Protein AF-A0A969N9H6-F1 (afdb_monomer)

pLDDT: mean 88.23, std 10.95, range [55.16, 97.31]

Solvent-accessible surface area (backbone atoms only — not comparable to full-atom values): 4768 Å² total; per-residue (Å²): 117,69,67,62,52,55,53,51,52,53,52,54,52,55,59,65,64,63,73,68,65,76,70,65,57,60,59,52,55,52,46,52,59,45,54,72,75,27,44,70,94,36,75,39,52,61,52,75,41,71,56,96,89,38,78,79,44,74,42,44,34,13,19,69,35,75,93,78,69,36,67,34,46,54,80,72,61,81,129

Radius of gyration: 20.85 Å; Cα contacts (8 Å, |Δi|>4): 90; chains: 1; bounding box: 42×40×51 Å

Foldseek 3Di:
DVVVVVVVVVVVVVVVVVVPPPLPPPAVVVCVVQCVPAPALDDKDWDWDADPNDTSDTAMGHAPDNVVSHGDGSVPDDD

Nearest PDB structures (foldseek):
  4gdn-assembly4_D  TM=6.802E-01  e=1.304E-01  Staphylococcus aureus subsp. aureus N315

Mean predicted aligned error: 8.38 Å

Sequence (79 aa):
TKQNLLTTILICFFLLVGSSLSAQNLEAQIDDILKEKFKPNLPGCAAIVVKDGKTIYKKAFGMANMELNVAMKPENISG

Secondary structure (DSSP, 8-state):
-HHHHHHHHHHHHHHHHHTTGGGHHHHHHHHHHHHHH--TTSB-EEEEEEETTEEEEEEEESEEETTTTEEP-GGG---

Structure (mmCIF, N/CA/C/O backbone):
data_AF-A0A969N9H6-F1
#
_entry.id   AF-A0A969N9H6-F1
#
loop_
_atom_site.group_PDB
_atom_site.id
_atom_site.type_symbol
_atom_site.label_atom_id
_atom_site.label_alt_id
_atom_site.label_comp_id
_atom_site.label_asym_id
_atom_site.label_entity_id
_atom_site.label_seq_id
_atom_site.pdbx_PDB_ins_code
_atom_site.Cartn_x
_atom_site.Cartn_y
_atom_site.Cartn_z
_atom_site.occupancy
_atom_site.B_iso_or_equiv
_atom_site.auth_seq_id
_atom_site.auth_comp_id
_atom_site.auth_asym_id
_atom_site.auth_atom_id
_atom_site.pdbx_PDB_model_num
ATOM 1 N N . THR A 1 1 ? -26.700 29.482 33.212 1.00 70.12 1 THR A N 1
ATOM 2 C CA . THR A 1 1 ? -27.300 28.690 32.111 1.00 70.12 1 THR A CA 1
ATOM 3 C C . THR A 1 1 ? -26.508 28.772 30.808 1.00 70.12 1 THR A C 1
ATOM 5 O O . THR A 1 1 ? -26.246 27.719 30.249 1.00 70.12 1 THR A O 1
ATOM 8 N N . LYS A 1 2 ? -26.036 29.945 30.344 1.00 74.81 2 LYS A N 1
ATOM 9 C CA . LYS A 1 2 ? -25.211 30.056 29.112 1.00 74.81 2 LYS A CA 1
ATOM 10 C C . LYS A 1 2 ? -23.766 29.526 29.226 1.00 74.81 2 LYS A C 1
ATOM 12 O O . LYS A 1 2 ? -23.291 28.892 28.296 1.00 74.81 2 LYS A O 1
ATOM 17 N N . GLN A 1 3 ? -23.098 29.732 30.367 1.00 84.56 3 GLN A N 1
ATOM 18 C CA . GLN A 1 3 ? -21.725 29.249 30.605 1.00 84.56 3 GLN A CA 1
ATOM 19 C C . GLN A 1 3 ? -21.631 27.719 30.499 1.00 84.56 3 GLN A C 1
ATOM 21 O O . GLN A 1 3 ? -20.794 27.199 29.776 1.00 84.56 3 GLN A O 1
ATOM 26 N N . ASN A 1 4 ? -22.546 27.005 31.161 1.00 83.25 4 ASN A N 1
ATOM 27 C CA . ASN A 1 4 ? -22.574 25.541 31.165 1.00 83.25 4 ASN A CA 1
ATOM 28 C C . ASN A 1 4 ? -22.807 24.979 29.756 1.00 83.25 4 ASN A C 1
ATOM 30 O O . ASN A 1 4 ? -22.184 23.991 29.396 1.00 83.25 4 ASN A O 1
ATOM 34 N N . LEU A 1 5 ? -23.638 25.646 28.943 1.00 88.62 5 LEU A N 1
ATOM 35 C CA . LEU A 1 5 ? -23.873 25.273 27.547 1.00 88.62 5 LEU A CA 1
ATOM 36 C C . LEU A 1 5 ? -22.596 25.397 26.702 1.00 88.62 5 LEU A C 1
ATOM 38 O O . LEU A 1 5 ? -22.279 24.493 25.933 1.00 88.62 5 LEU A O 1
ATOM 42 N N . LEU A 1 6 ? -21.843 26.488 26.873 1.00 88.94 6 LEU A N 1
ATOM 43 C CA . LEU A 1 6 ? -20.586 26.710 26.158 1.00 88.94 6 LEU A CA 1
ATOM 44 C C . LEU A 1 6 ? -19.522 25.674 26.556 1.00 88.94 6 LEU A C 1
ATOM 46 O O . LEU A 1 6 ? -18.842 25.121 25.693 1.00 88.94 6 LEU A O 1
ATOM 50 N N . THR A 1 7 ? -19.438 25.349 27.849 1.00 89.06 7 THR A N 1
ATOM 51 C CA . THR A 1 7 ? -18.548 24.298 28.359 1.00 89.06 7 THR A CA 1
ATOM 52 C C . THR A 1 7 ? -18.915 22.924 27.794 1.00 89.06 7 THR A C 1
ATOM 54 O O . THR A 1 7 ? -18.029 22.188 27.365 1.00 89.06 7 THR A O 1
ATOM 57 N N . THR A 1 8 ? -20.206 22.580 27.728 1.00 90.25 8 THR A N 1
ATOM 58 C CA . THR A 1 8 ? -20.659 21.312 27.134 1.00 90.25 8 THR A CA 1
ATOM 59 C C . THR A 1 8 ? -20.292 21.218 25.652 1.00 90.25 8 THR A C 1
ATOM 61 O O . THR A 1 8 ? -19.783 20.186 25.222 1.00 90.25 8 THR A O 1
ATOM 64 N N . ILE A 1 9 ? -20.473 22.296 24.881 1.00 92.56 9 ILE A N 1
ATOM 65 C CA . ILE A 1 9 ? -20.115 22.330 23.452 1.00 92.56 9 ILE A CA 1
ATOM 66 C C . ILE A 1 9 ? -18.609 22.113 23.251 1.00 92.56 9 ILE A C 1
ATOM 68 O O . ILE A 1 9 ? -18.216 21.329 22.388 1.00 92.56 9 ILE A O 1
ATOM 72 N N . LEU A 1 10 ? -17.766 22.755 24.066 1.00 91.50 10 LEU A N 1
ATOM 73 C CA . LEU A 1 10 ? -16.309 22.596 23.995 1.00 91.50 10 LEU A CA 1
ATOM 74 C C . LEU A 1 10 ? -15.863 21.162 24.310 1.00 91.50 10 LEU A C 1
ATOM 76 O O . LEU A 1 10 ? -15.002 20.625 23.615 1.00 91.50 10 LEU A O 1
ATOM 80 N N . ILE A 1 11 ? -16.477 20.520 25.307 1.00 90.81 11 ILE A N 1
ATOM 81 C CA . ILE A 1 11 ? -16.195 19.118 25.652 1.00 90.81 11 ILE A CA 1
ATOM 82 C C . ILE A 1 11 ? -16.614 18.185 24.510 1.00 90.81 11 ILE A C 1
ATOM 84 O O . ILE A 1 11 ? -15.838 17.317 24.115 1.00 90.81 11 ILE A O 1
ATOM 88 N N . CYS A 1 12 ? -17.806 18.376 23.936 1.00 86.81 12 CYS A N 1
ATOM 89 C CA . CYS A 1 12 ? -18.270 17.574 22.803 1.00 86.81 12 CYS A CA 1
ATOM 90 C C . CYS A 1 12 ? -17.363 17.729 21.577 1.00 86.81 12 CYS A C 1
ATOM 92 O O . CYS A 1 12 ? -17.046 16.734 20.928 1.00 86.81 12 CYS A O 1
ATOM 94 N N . PHE A 1 13 ? -16.913 18.953 21.284 1.00 85.94 13 PHE A N 1
ATOM 95 C CA . PHE A 1 13 ? -15.972 19.205 20.196 1.00 85.94 13 PHE A CA 1
ATOM 96 C C . PHE A 1 13 ? -14.637 18.493 20.441 1.00 85.94 13 PHE A C 1
ATOM 98 O O . PHE A 1 13 ? -14.148 17.798 19.558 1.00 85.94 13 PHE A O 1
ATOM 105 N N . PHE A 1 14 ? -14.086 18.579 21.655 1.00 83.50 14 PHE A N 1
ATOM 106 C CA . PHE A 1 14 ? -12.832 17.910 22.010 1.00 83.50 14 PHE A CA 1
ATOM 107 C C . PHE A 1 14 ? -12.917 16.378 21.890 1.00 83.50 14 PHE A C 1
ATOM 109 O O . PHE A 1 14 ? -12.002 15.745 21.360 1.00 83.50 14 PHE A O 1
ATOM 116 N N . LEU A 1 15 ? -14.036 15.778 22.309 1.00 82.62 15 LEU A N 1
ATOM 117 C CA . LEU A 1 15 ? -14.266 14.333 22.191 1.00 82.62 15 LEU A CA 1
ATOM 118 C C . LEU A 1 15 ? -14.374 13.865 20.730 1.00 82.62 15 LEU A C 1
ATOM 120 O O . LEU A 1 15 ? -13.913 12.770 20.410 1.00 82.62 15 LEU A O 1
ATOM 124 N N . LEU A 1 16 ? -14.932 14.690 19.839 1.00 76.69 16 LEU A N 1
ATOM 125 C CA . LEU A 1 16 ? -15.101 14.347 18.423 1.00 76.69 16 LEU A CA 1
ATOM 126 C C . LEU A 1 16 ? -13.770 14.296 17.654 1.00 76.69 16 LEU A C 1
ATOM 128 O O . LEU A 1 16 ? -13.626 13.530 16.704 1.00 76.69 16 LEU A O 1
ATOM 132 N N . VAL A 1 17 ? -12.788 15.108 18.053 1.00 74.50 17 VAL A N 1
ATOM 133 C CA . VAL A 1 17 ? -11.478 15.174 17.382 1.00 74.50 17 VAL A CA 1
ATOM 134 C C . VAL A 1 17 ? -10.578 13.997 17.795 1.00 74.50 17 VAL A C 1
ATOM 136 O O . VAL A 1 17 ? -9.775 13.518 16.993 1.00 74.50 17 VAL A O 1
ATOM 139 N N . GLY A 1 18 ? -10.735 13.475 19.018 1.00 66.19 18 GLY A N 1
ATOM 140 C CA . GLY A 1 18 ? -9.897 12.395 19.559 1.00 66.19 18 GLY A CA 1
ATOM 141 C C . GLY A 1 18 ? -10.118 11.009 18.935 1.00 66.19 18 GLY A C 1
ATOM 142 O O . GLY A 1 18 ? -9.215 10.174 18.963 1.00 66.19 18 GLY A O 1
ATOM 143 N N . SER A 1 19 ? -11.281 10.746 18.331 1.00 63.31 19 SER A N 1
ATOM 144 C CA . SER A 1 19 ? -11.627 9.420 17.787 1.00 63.31 19 SER A CA 1
ATOM 145 C C . SER A 1 19 ? -10.924 9.052 16.473 1.00 63.31 19 SER A C 1
ATOM 147 O O . SER A 1 19 ? -10.986 7.899 16.050 1.00 63.31 19 SER A O 1
ATOM 149 N N . SER A 1 20 ? -10.230 9.990 15.823 1.00 60.44 20 SER A N 1
ATOM 150 C CA . SER A 1 20 ? -9.634 9.776 14.492 1.00 60.44 20 SER A CA 1
ATOM 151 C C . SER A 1 20 ? -8.195 9.235 14.511 1.00 60.44 20 SER A C 1
ATOM 153 O O . SER A 1 20 ? -7.623 8.984 13.45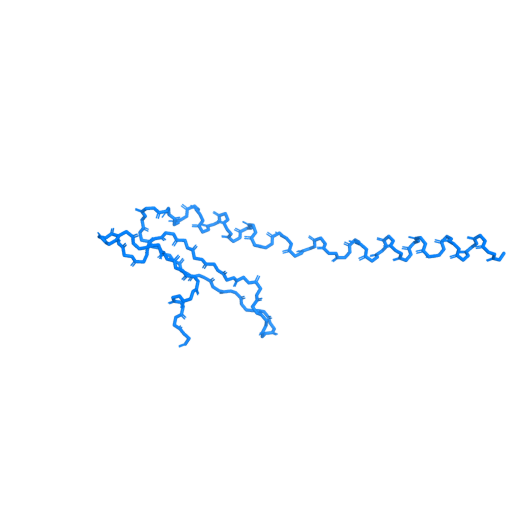2 1.00 60.44 20 SER A O 1
ATOM 155 N N . LEU A 1 21 ? -7.592 9.029 15.687 1.00 60.62 21 LEU A N 1
ATOM 156 C CA . LEU A 1 21 ? -6.162 8.705 15.804 1.00 60.62 21 LEU A CA 1
ATOM 157 C C . LEU A 1 21 ? -5.810 7.235 15.491 1.00 60.62 21 LEU A C 1
ATOM 159 O O . LEU A 1 21 ? -4.680 6.933 15.120 1.00 60.62 21 LEU A O 1
ATOM 163 N N . SER A 1 22 ? -6.764 6.305 15.606 1.00 60.47 22 SER A N 1
ATOM 164 C CA . SER A 1 22 ? -6.463 4.862 15.586 1.00 60.47 22 SER A CA 1
ATOM 165 C C . SER A 1 22 ? -6.200 4.268 14.192 1.00 60.47 22 SER A C 1
ATOM 167 O O . SER A 1 22 ? -5.652 3.170 14.106 1.00 60.47 22 SER A O 1
ATOM 169 N N . ALA A 1 23 ? -6.579 4.944 13.103 1.00 60.06 23 ALA A N 1
ATOM 170 C CA . ALA A 1 23 ? -6.458 4.393 11.747 1.00 60.06 23 ALA A CA 1
ATOM 171 C C . ALA A 1 23 ? -5.055 4.546 11.126 1.00 60.06 23 ALA A C 1
ATOM 173 O O . ALA A 1 23 ? -4.702 3.793 10.225 1.00 60.06 23 ALA A O 1
ATOM 174 N N . GLN A 1 24 ? -4.239 5.48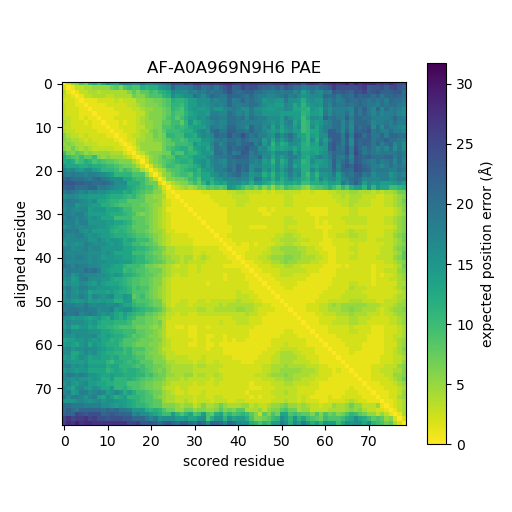5 11.612 1.00 65.25 24 GLN A N 1
ATOM 175 C CA . GLN A 1 24 ? -2.946 5.825 10.996 1.00 65.25 24 GLN A CA 1
ATOM 176 C C . GLN A 1 24 ? -1.855 4.773 11.249 1.00 65.25 24 GLN A C 1
ATOM 178 O O . GLN A 1 24 ? -0.864 4.714 10.528 1.00 65.25 24 GLN A O 1
ATOM 183 N N . ASN A 1 25 ? -2.025 3.925 12.264 1.00 81.38 25 ASN A N 1
ATOM 184 C CA . ASN A 1 25 ? -0.957 3.041 12.719 1.00 81.38 25 ASN A CA 1
ATOM 185 C C . ASN A 1 25 ? -0.817 1.759 11.872 1.00 81.38 25 ASN A C 1
ATOM 187 O O . ASN A 1 25 ? 0.296 1.294 11.647 1.00 81.38 25 ASN A O 1
ATOM 191 N N . LEU A 1 26 ? -1.921 1.202 11.362 1.00 87.38 26 LEU A N 1
ATOM 192 C CA . LEU A 1 26 ? -1.890 -0.055 10.602 1.00 87.38 26 LEU A CA 1
ATOM 193 C C . LEU A 1 26 ? -1.162 0.095 9.260 1.00 87.38 26 LEU A C 1
ATOM 195 O O . LEU A 1 26 ? -0.355 -0.753 8.896 1.00 87.38 26 LEU A O 1
ATOM 199 N N . GLU A 1 27 ? -1.442 1.174 8.528 1.00 91.25 27 GLU A N 1
ATOM 200 C CA . GLU A 1 27 ? -0.832 1.422 7.220 1.00 91.25 27 GLU A CA 1
ATOM 201 C C . GLU A 1 27 ? 0.691 1.553 7.325 1.00 91.25 27 GLU A C 1
ATOM 203 O O . GLU A 1 27 ? 1.408 0.937 6.542 1.00 91.25 27 GLU A O 1
ATOM 208 N N . ALA A 1 28 ? 1.177 2.294 8.326 1.00 92.38 28 ALA A N 1
ATOM 209 C CA . ALA A 1 28 ? 2.605 2.460 8.585 1.00 92.38 28 ALA A CA 1
ATOM 210 C C . ALA A 1 28 ? 3.293 1.125 8.910 1.00 92.38 28 ALA A C 1
ATOM 212 O O . ALA A 1 28 ? 4.326 0.816 8.327 1.00 92.38 28 ALA A O 1
ATOM 213 N N . GLN A 1 29 ? 2.685 0.296 9.765 1.00 92.88 29 GLN A N 1
ATOM 214 C CA . GLN A 1 29 ? 3.236 -1.022 10.095 1.00 92.88 29 GLN A CA 1
ATOM 215 C C . GLN A 1 29 ? 3.348 -1.934 8.866 1.00 92.88 29 GLN A C 1
ATOM 217 O O . GLN A 1 29 ? 4.360 -2.609 8.680 1.00 92.88 29 GLN A O 1
ATOM 222 N N . ILE A 1 30 ? 2.314 -1.963 8.016 1.00 94.44 30 ILE A N 1
ATOM 223 C CA . ILE A 1 30 ? 2.339 -2.770 6.787 1.00 94.44 30 ILE A CA 1
ATOM 224 C C . ILE A 1 30 ? 3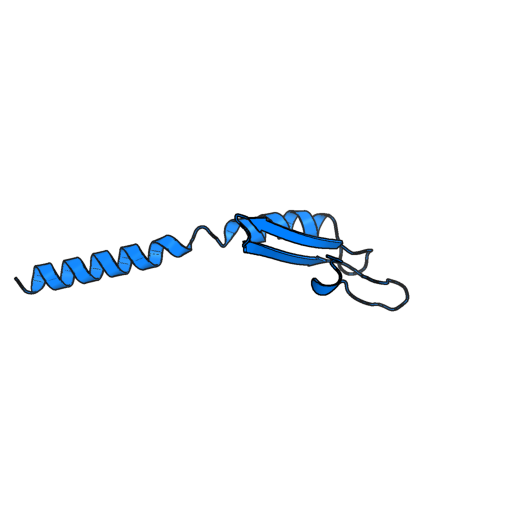.399 -2.223 5.823 1.00 94.44 30 ILE A C 1
ATOM 226 O O . ILE A 1 30 ? 4.164 -2.997 5.245 1.00 94.44 30 ILE A O 1
ATOM 230 N N . ASP A 1 31 ? 3.477 -0.900 5.673 1.00 95.25 31 ASP A N 1
ATOM 231 C CA . ASP A 1 31 ? 4.488 -0.241 4.850 1.00 95.25 31 ASP A CA 1
ATOM 232 C C . ASP A 1 31 ? 5.911 -0.586 5.297 1.00 95.25 31 ASP A C 1
ATOM 234 O O . ASP A 1 31 ? 6.749 -0.854 4.439 1.00 95.25 31 ASP A O 1
ATOM 238 N N . ASP A 1 32 ? 6.196 -0.592 6.599 1.00 95.06 32 ASP A N 1
ATOM 239 C CA . ASP A 1 32 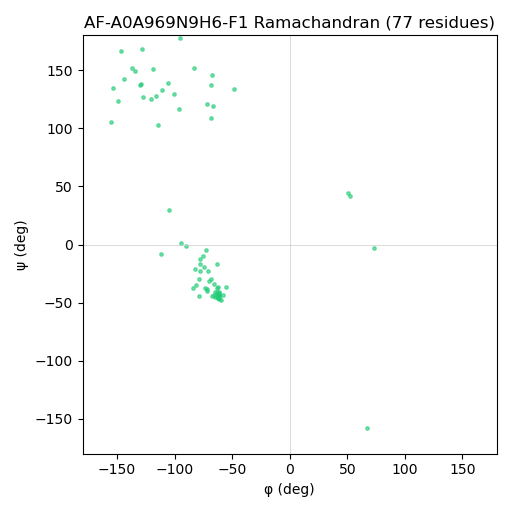? 7.534 -0.887 7.120 1.00 95.06 32 ASP A CA 1
ATOM 240 C C . ASP A 1 32 ? 7.964 -2.315 6.758 1.00 95.06 32 ASP A C 1
ATOM 242 O O . ASP A 1 32 ? 9.045 -2.517 6.197 1.00 95.06 32 ASP A O 1
ATOM 246 N N . ILE A 1 33 ? 7.072 -3.291 6.952 1.00 94.94 33 ILE A N 1
ATOM 247 C CA . ILE A 1 33 ? 7.314 -4.696 6.590 1.00 94.94 33 ILE A CA 1
ATOM 248 C C . ILE A 1 33 ? 7.531 -4.845 5.077 1.00 94.94 33 ILE A C 1
ATOM 250 O O . ILE A 1 33 ? 8.443 -5.551 4.628 1.00 94.94 33 ILE A O 1
ATOM 254 N N . LEU A 1 34 ? 6.688 -4.204 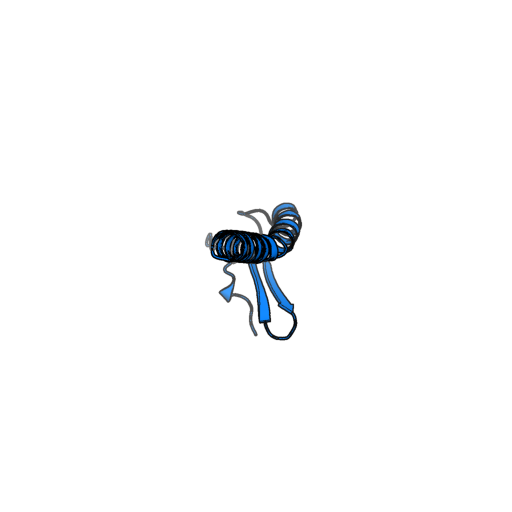4.263 1.00 96.31 34 LEU A N 1
ATOM 255 C CA . LEU A 1 34 ? 6.756 -4.344 2.809 1.00 96.31 34 LEU A CA 1
ATOM 256 C C . LEU A 1 34 ? 7.954 -3.596 2.214 1.00 96.31 34 LEU A C 1
ATOM 258 O O . LEU A 1 34 ? 8.603 -4.139 1.324 1.00 96.31 34 LEU A O 1
ATOM 262 N N . LYS A 1 35 ? 8.322 -2.416 2.721 1.00 95.12 35 LYS A N 1
ATOM 263 C CA . LYS A 1 35 ? 9.530 -1.680 2.290 1.00 95.12 35 LYS A CA 1
ATOM 264 C C . LYS A 1 35 ? 10.821 -2.386 2.699 1.00 95.12 35 LYS A C 1
ATOM 266 O O . LYS A 1 35 ? 11.847 -2.263 2.015 1.00 95.12 35 LYS A O 1
ATOM 271 N N . GLU A 1 36 ? 10.805 -3.125 3.807 1.00 95.50 36 GLU A N 1
ATOM 272 C CA . GLU A 1 36 ? 11.933 -3.972 4.182 1.00 95.50 36 GLU A CA 1
ATOM 273 C C . GLU A 1 36 ? 12.176 -5.043 3.108 1.00 95.50 36 GLU A C 1
ATOM 275 O O . GLU A 1 36 ? 13.307 -5.183 2.635 1.00 95.50 36 GLU A O 1
ATOM 280 N N . LYS A 1 37 ? 11.106 -5.715 2.663 1.00 94.94 37 LYS A N 1
ATOM 281 C CA . LYS A 1 37 ? 11.160 -6.860 1.739 1.00 94.94 37 LYS A CA 1
ATOM 282 C C . LYS A 1 37 ? 11.241 -6.490 0.254 1.00 94.94 37 LYS A C 1
ATOM 284 O O . LYS A 1 37 ? 11.943 -7.163 -0.494 1.00 94.94 37 LYS A O 1
ATOM 289 N N . PHE A 1 38 ? 10.549 -5.440 -0.181 1.00 96.25 38 PHE A N 1
ATOM 290 C CA . PHE A 1 38 ? 10.402 -5.064 -1.590 1.00 96.25 38 PHE A CA 1
ATOM 291 C C . PHE A 1 38 ? 11.083 -3.722 -1.856 1.00 96.25 38 PHE A C 1
ATOM 293 O O . PHE A 1 38 ? 10.573 -2.656 -1.506 1.00 96.25 38 PHE A O 1
ATOM 300 N N . LYS A 1 39 ? 12.267 -3.769 -2.475 1.00 95.00 39 LYS A N 1
ATOM 301 C CA . LYS A 1 39 ? 13.025 -2.561 -2.834 1.00 95.00 39 LYS A CA 1
ATOM 302 C C . LYS A 1 39 ? 12.526 -1.969 -4.159 1.00 95.00 39 LYS A C 1
ATOM 304 O O . LYS A 1 39 ? 12.077 -2.727 -5.014 1.00 95.00 39 LYS A O 1
ATOM 309 N N . PRO A 1 40 ? 12.646 -0.642 -4.370 1.00 93.75 40 PRO A N 1
ATOM 310 C CA . PRO A 1 40 ? 12.098 0.027 -5.554 1.00 93.75 40 PRO A CA 1
ATOM 311 C C . PRO A 1 40 ? 12.569 -0.541 -6.897 1.00 93.75 40 PRO A C 1
ATOM 313 O O . PRO A 1 40 ? 11.767 -0.627 -7.810 1.00 93.75 40 PRO A O 1
ATOM 316 N N . ASN A 1 41 ? 13.831 -0.970 -6.997 1.00 94.00 41 ASN A N 1
ATOM 317 C CA . ASN A 1 41 ? 14.444 -1.467 -8.236 1.00 94.00 41 ASN A CA 1
ATOM 318 C C . ASN A 1 41 ? 14.592 -2.998 -8.241 1.00 94.00 41 ASN A C 1
ATOM 320 O O . ASN A 1 41 ? 15.560 -3.521 -8.781 1.00 94.00 41 ASN A O 1
ATOM 324 N N . LEU A 1 42 ? 13.712 -3.715 -7.550 1.00 95.38 42 LEU A N 1
ATOM 325 C CA . LEU A 1 42 ? 13.669 -5.178 -7.521 1.00 95.38 42 LEU A CA 1
ATOM 326 C C . LEU A 1 42 ? 12.240 -5.639 -7.844 1.00 95.38 42 LEU A C 1
ATOM 328 O O . LEU A 1 42 ? 11.330 -4.804 -7.839 1.00 95.38 42 LEU A O 1
ATOM 332 N N . PRO A 1 43 ? 12.012 -6.941 -8.111 1.00 95.88 43 PRO A N 1
ATOM 333 C CA . PRO A 1 43 ? 10.666 -7.468 -8.298 1.00 95.88 43 PRO A CA 1
ATOM 334 C C . PRO A 1 43 ? 9.705 -7.015 -7.198 1.00 95.88 43 PRO A C 1
ATOM 336 O O . PRO A 1 43 ? 10.035 -7.019 -6.009 1.00 95.88 43 PRO A O 1
ATOM 339 N N . GLY A 1 44 ? 8.531 -6.573 -7.632 1.00 95.62 44 GLY A N 1
ATOM 340 C CA . GLY A 1 44 ? 7.548 -5.922 -6.788 1.00 95.62 44 GLY A CA 1
ATOM 341 C C . GLY A 1 44 ? 6.461 -6.830 -6.230 1.00 95.62 44 GLY A C 1
ATOM 342 O O . GLY A 1 44 ? 6.374 -8.017 -6.532 1.00 95.62 44 GLY A O 1
ATOM 343 N N . CYS A 1 45 ? 5.604 -6.225 -5.414 1.00 95.06 45 CYS A N 1
ATOM 344 C CA . CYS A 1 45 ? 4.404 -6.828 -4.850 1.00 95.06 45 CYS A CA 1
ATOM 345 C C . CYS A 1 45 ? 3.291 -5.779 -4.764 1.00 95.06 45 CY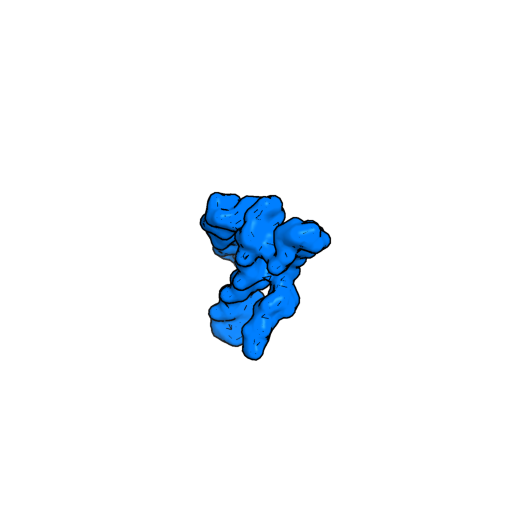S A C 1
ATOM 347 O O . CYS A 1 45 ? 3.553 -4.620 -4.440 1.00 95.06 45 CYS A O 1
ATOM 349 N N . ALA A 1 46 ? 2.051 -6.189 -5.024 1.00 95.19 46 ALA A N 1
ATOM 350 C CA . ALA A 1 46 ? 0.855 -5.415 -4.719 1.00 95.19 46 ALA A CA 1
ATOM 351 C C . ALA A 1 46 ? 0.081 -6.115 -3.593 1.00 95.19 46 ALA A C 1
ATOM 353 O O . ALA A 1 46 ? -0.116 -7.327 -3.634 1.00 95.19 46 ALA A O 1
ATOM 354 N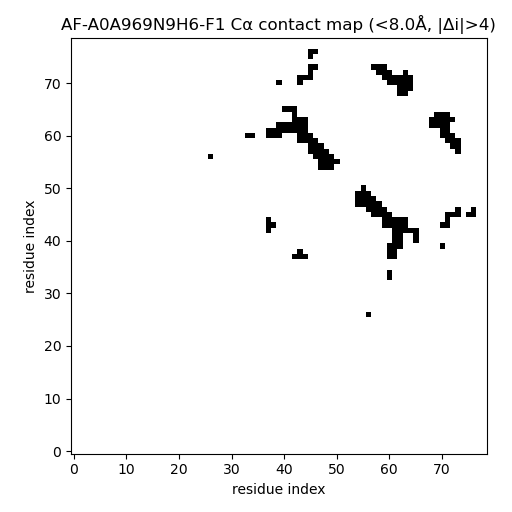 N . ALA A 1 47 ? -0.350 -5.357 -2.586 1.00 94.62 47 ALA A N 1
ATOM 355 C CA . ALA A 1 47 ? -1.012 -5.875 -1.395 1.00 94.62 47 ALA A CA 1
ATOM 356 C C . ALA A 1 47 ? -2.317 -5.121 -1.122 1.00 94.62 47 ALA A C 1
ATOM 358 O O . ALA A 1 47 ? -2.377 -3.892 -1.218 1.00 94.62 47 ALA A O 1
ATOM 359 N N . ILE A 1 48 ? -3.355 -5.871 -0.744 1.00 94.25 48 ILE A N 1
ATOM 360 C CA . ILE A 1 48 ? -4.668 -5.357 -0.352 1.00 94.25 48 ILE A CA 1
ATOM 361 C C . ILE A 1 48 ? -5.098 -5.981 0.978 1.00 94.25 48 ILE A C 1
ATOM 363 O O . ILE A 1 48 ? -4.938 -7.182 1.183 1.00 94.25 48 ILE A O 1
ATOM 367 N N . VAL A 1 49 ? -5.661 -5.171 1.875 1.00 93.12 49 VAL A N 1
ATOM 368 C CA . VAL A 1 49 ? -6.303 -5.639 3.110 1.00 93.12 49 VAL A CA 1
ATOM 369 C C . VAL A 1 49 ? -7.753 -5.186 3.101 1.00 93.12 49 VAL A C 1
ATOM 371 O O . VAL A 1 49 ? -8.048 -3.995 2.960 1.00 93.12 49 VAL A O 1
ATOM 374 N N . VAL A 1 50 ? -8.658 -6.147 3.264 1.00 92.94 50 VAL A N 1
ATOM 375 C CA . VAL A 1 50 ? -10.102 -5.923 3.339 1.00 92.94 50 VAL A CA 1
ATOM 376 C C . VAL A 1 50 ? -10.582 -6.346 4.719 1.00 92.94 50 VAL A C 1
ATOM 378 O O . VAL A 1 50 ? -10.310 -7.461 5.159 1.00 92.94 50 VAL A O 1
ATOM 381 N N . LYS A 1 51 ? -11.298 -5.453 5.399 1.00 91.12 51 LYS A N 1
ATOM 382 C CA . LYS A 1 51 ? -11.933 -5.708 6.691 1.00 91.12 51 LYS A CA 1
ATOM 383 C C . LYS A 1 51 ? -13.398 -5.314 6.592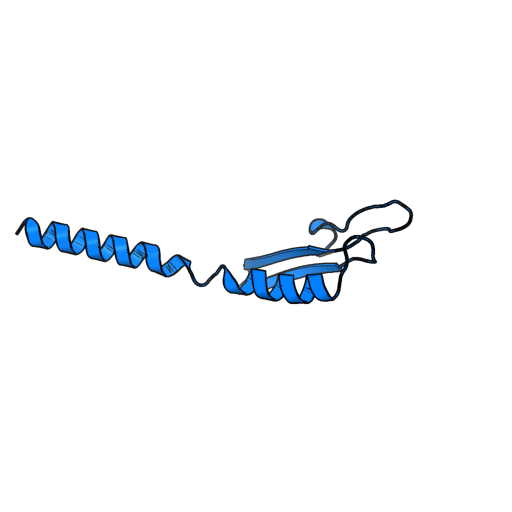 1.00 91.12 51 LYS A C 1
ATOM 385 O O . LYS A 1 51 ? -13.698 -4.203 6.165 1.00 91.12 51 LYS A O 1
ATOM 390 N N . ASP A 1 52 ? -14.293 -6.231 6.947 1.00 95.00 52 ASP A N 1
ATOM 391 C CA . ASP A 1 52 ? -15.746 -6.016 6.913 1.00 95.00 52 ASP A CA 1
ATOM 392 C C . ASP A 1 52 ? -16.241 -5.508 5.540 1.00 95.00 52 ASP A C 1
ATOM 394 O O . ASP A 1 52 ? -17.031 -4.574 5.437 1.00 95.00 52 ASP A O 1
ATOM 398 N N . GLY A 1 53 ? -15.698 -6.078 4.456 1.00 94.56 53 GLY A N 1
ATOM 399 C CA . GLY A 1 53 ? -16.013 -5.684 3.075 1.00 94.56 53 GLY A CA 1
ATOM 400 C C . GLY A 1 53 ? -15.417 -4.343 2.625 1.00 94.56 53 GLY A C 1
ATOM 401 O O . GLY A 1 53 ? -15.548 -3.982 1.457 1.00 94.56 53 GLY A O 1
ATOM 402 N N . LYS A 1 54 ? -14.725 -3.610 3.505 1.00 91.62 54 LYS A N 1
ATOM 403 C CA . LYS A 1 54 ? -14.065 -2.339 3.191 1.00 91.62 54 LYS A CA 1
ATOM 404 C C . LYS A 1 54 ? -12.566 -2.537 2.984 1.00 91.62 54 LYS A C 1
ATOM 406 O O . LYS A 1 54 ? -11.876 -3.090 3.840 1.00 91.62 54 LYS A O 1
ATOM 411 N N . THR A 1 55 ? -12.035 -2.030 1.875 1.00 91.81 55 THR A N 1
ATOM 412 C CA . THR A 1 55 ? -10.584 -1.930 1.679 1.00 91.81 55 THR A CA 1
ATOM 413 C C . THR A 1 55 ? -10.002 -0.919 2.664 1.00 91.81 55 THR A C 1
ATOM 415 O O . THR A 1 55 ? -10.377 0.254 2.650 1.00 91.81 55 THR A O 1
ATOM 418 N N . ILE A 1 56 ? -9.091 -1.381 3.520 1.00 91.44 56 ILE A N 1
ATOM 419 C CA . ILE A 1 56 ? -8.403 -0.562 4.531 1.00 91.44 56 ILE A CA 1
ATOM 420 C C . ILE A 1 56 ? -6.909 -0.380 4.234 1.00 91.44 56 ILE A C 1
ATOM 422 O O . ILE A 1 56 ? -6.250 0.412 4.895 1.00 91.44 56 ILE A O 1
ATOM 426 N N . TYR A 1 57 ? -6.379 -1.095 3.240 1.00 93.38 57 TYR A N 1
ATOM 427 C CA . TYR A 1 57 ? -5.018 -0.946 2.730 1.00 93.38 57 TYR A CA 1
ATOM 428 C C . TYR A 1 57 ? -4.984 -1.406 1.272 1.00 93.38 57 TYR A C 1
ATOM 430 O O . TYR A 1 57 ? -5.541 -2.460 0.962 1.00 93.38 57 TYR A O 1
ATOM 438 N N . LYS A 1 58 ? -4.348 -0.645 0.378 1.00 94.44 58 LYS A N 1
ATOM 439 C CA . LYS A 1 58 ? -4.116 -1.040 -1.019 1.00 94.44 58 LYS A CA 1
ATOM 440 C C . LYS A 1 58 ? -2.897 -0.297 -1.561 1.00 94.44 58 LYS A C 1
ATOM 442 O O . LYS A 1 58 ? -2.988 0.897 -1.833 1.00 94.44 58 LYS A O 1
ATOM 447 N N . LYS A 1 59 ? -1.765 -0.985 -1.705 1.00 95.94 59 LYS A N 1
ATOM 448 C CA . LYS A 1 59 ? -0.505 -0.393 -2.187 1.00 95.94 59 LYS A CA 1
ATOM 449 C C . LYS A 1 59 ? 0.311 -1.381 -3.008 1.00 95.94 59 LYS A C 1
ATOM 451 O O . LYS A 1 59 ? 0.043 -2.579 -3.003 1.00 95.94 59 LYS A O 1
ATOM 456 N N . ALA A 1 60 ? 1.312 -0.854 -3.700 1.00 96.50 60 ALA A N 1
ATOM 457 C CA . ALA A 1 60 ? 2.286 -1.620 -4.453 1.00 96.50 60 ALA A CA 1
ATOM 458 C C . ALA A 1 60 ? 3.708 -1.111 -4.190 1.00 96.50 60 ALA A C 1
ATOM 460 O O . ALA A 1 60 ? 3.909 0.075 -3.926 1.00 96.50 60 ALA A O 1
ATOM 461 N N . PHE A 1 61 ? 4.674 -2.021 -4.267 1.00 96.88 61 PHE A N 1
ATOM 462 C CA . PHE A 1 61 ? 6.096 -1.793 -4.018 1.00 96.88 61 PHE A CA 1
ATOM 463 C C . PHE A 1 61 ? 6.922 -2.505 -5.092 1.00 96.88 61 PHE A C 1
ATOM 465 O O . PHE A 1 61 ? 6.484 -3.530 -5.603 1.00 96.88 61 PHE A O 1
ATOM 472 N N . GLY A 1 62 ? 8.115 -1.995 -5.408 1.00 96.50 62 GLY A N 1
ATOM 473 C CA . GLY A 1 62 ? 9.023 -2.581 -6.404 1.00 96.50 62 GLY A CA 1
ATOM 474 C C . GLY A 1 62 ? 8.513 -2.511 -7.850 1.00 96.50 62 GLY A C 1
ATOM 475 O O . GLY A 1 62 ? 7.673 -1.675 -8.194 1.00 96.50 62 GLY A O 1
ATOM 476 N N . MET A 1 63 ? 9.032 -3.391 -8.707 1.00 97.31 63 MET A N 1
ATOM 477 C CA . MET A 1 63 ? 8.830 -3.359 -10.159 1.00 97.31 63 MET A CA 1
ATOM 478 C C . MET A 1 63 ? 7.872 -4.446 -10.654 1.00 97.31 63 MET A C 1
ATOM 480 O O . MET A 1 63 ? 7.953 -5.602 -10.246 1.00 97.31 63 MET A O 1
ATOM 484 N N . ALA A 1 64 ? 6.999 -4.074 -11.591 1.00 96.00 64 ALA A N 1
ATOM 485 C CA . ALA A 1 64 ? 6.195 -4.990 -12.400 1.00 96.00 64 ALA A CA 1
ATOM 486 C C . ALA A 1 64 ? 7.045 -5.736 -13.426 1.00 96.00 64 ALA A C 1
ATOM 488 O O . ALA A 1 64 ? 6.821 -6.909 -13.707 1.00 96.00 64 ALA A O 1
ATOM 489 N N . ASN A 1 65 ? 7.984 -5.008 -14.024 1.00 96.06 65 ASN A N 1
ATOM 490 C CA . ASN A 1 65 ? 8.879 -5.497 -15.053 1.00 96.06 65 ASN A CA 1
ATOM 491 C C . ASN A 1 65 ? 10.199 -4.728 -14.938 1.00 96.06 65 ASN A C 1
ATOM 493 O O . ASN A 1 65 ? 10.206 -3.494 -14.963 1.00 96.06 65 ASN A O 1
ATOM 497 N N . MET A 1 66 ? 11.292 -5.466 -14.773 1.00 95.25 66 MET A N 1
ATOM 498 C CA . MET A 1 66 ? 12.622 -4.913 -14.525 1.00 95.25 66 MET A CA 1
ATOM 499 C C . MET A 1 66 ? 13.255 -4.396 -15.815 1.00 95.25 66 MET A C 1
ATOM 501 O O . MET A 1 66 ? 13.785 -3.289 -15.851 1.00 95.25 66 MET A O 1
ATOM 505 N N . GLU A 1 67 ? 13.148 -5.177 -16.884 1.00 95.75 67 GLU A N 1
ATOM 506 C CA . GLU A 1 67 ? 13.747 -4.905 -18.188 1.00 95.75 67 GLU A CA 1
ATOM 507 C C . GLU A 1 67 ? 13.174 -3.629 -18.812 1.00 95.75 67 GLU A C 1
ATOM 509 O O . GLU A 1 67 ? 13.891 -2.840 -19.426 1.00 95.75 67 GLU A O 1
ATOM 514 N N . LEU A 1 68 ? 11.875 -3.409 -18.617 1.00 96.75 68 LEU A N 1
ATOM 515 C CA . LEU A 1 68 ? 11.134 -2.262 -19.135 1.00 96.75 68 LEU A CA 1
ATOM 516 C C . LEU A 1 68 ? 11.042 -1.104 -18.134 1.00 96.75 68 LEU A C 1
ATOM 518 O O . LEU A 1 68 ? 10.409 -0.095 -18.439 1.00 96.75 68 LEU A O 1
ATOM 522 N N . ASN A 1 69 ? 11.647 -1.234 -16.948 1.00 94.88 69 ASN A N 1
ATOM 523 C CA . ASN A 1 69 ? 11.563 -0.254 -15.864 1.00 94.88 69 ASN A CA 1
ATOM 524 C C . ASN A 1 69 ? 10.117 0.170 -15.531 1.00 94.88 69 ASN A C 1
ATOM 526 O O . ASN A 1 69 ? 9.818 1.347 -15.320 1.00 94.88 69 ASN A O 1
ATOM 530 N N . VAL A 1 70 ? 9.203 -0.799 -15.456 1.00 96.75 70 VAL A N 1
ATOM 531 C CA . VAL A 1 70 ? 7.798 -0.550 -15.115 1.00 96.75 70 VAL A CA 1
ATOM 532 C C . VAL A 1 70 ? 7.584 -0.801 -13.627 1.00 96.75 70 VAL A C 1
ATOM 534 O O . VAL A 1 70 ? 7.708 -1.933 -13.164 1.00 96.75 70 VAL A O 1
ATOM 537 N N . ALA A 1 71 ? 7.223 0.243 -12.880 1.00 96.56 71 ALA A N 1
ATOM 538 C CA . ALA A 1 71 ? 6.887 0.143 -11.460 1.00 96.56 71 ALA A CA 1
ATOM 539 C C . ALA A 1 71 ? 5.590 -0.648 -11.229 1.00 96.56 71 ALA A C 1
ATOM 541 O O . ALA A 1 71 ? 4.646 -0.572 -12.024 1.00 96.56 71 ALA A O 1
ATOM 542 N N . MET A 1 72 ? 5.529 -1.385 -10.118 1.00 96.56 72 MET A N 1
ATOM 543 C CA . MET A 1 72 ? 4.305 -2.060 -9.700 1.00 96.56 72 MET A CA 1
ATOM 544 C C . MET A 1 72 ? 3.250 -1.035 -9.285 1.00 96.56 72 MET A C 1
ATOM 546 O O . MET A 1 72 ? 3.556 -0.068 -8.590 1.00 96.56 72 MET A O 1
ATOM 550 N N . LYS A 1 73 ? 1.996 -1.253 -9.698 1.00 95.88 73 LYS A N 1
ATOM 551 C CA . LYS A 1 73 ? 0.868 -0.394 -9.331 1.00 95.88 73 LYS A CA 1
ATOM 552 C C . LYS A 1 73 ? -0.191 -1.173 -8.551 1.00 95.88 73 LYS A C 1
ATOM 554 O O . LYS A 1 73 ? -0.330 -2.379 -8.765 1.00 95.88 73 LYS A O 1
ATOM 559 N N . PRO A 1 74 ? -0.958 -0.524 -7.659 1.00 92.62 74 PRO A N 1
ATOM 560 C CA . PRO A 1 74 ? -1.991 -1.210 -6.884 1.00 92.62 74 PRO A CA 1
ATOM 561 C C . PRO A 1 74 ? -3.127 -1.802 -7.738 1.00 92.62 74 PRO A C 1
ATOM 563 O O . PRO A 1 74 ? -3.880 -2.648 -7.259 1.00 92.62 74 PRO A O 1
ATOM 566 N N . GLU A 1 75 ? -3.275 -1.370 -8.991 1.00 91.75 75 GLU A N 1
ATOM 567 C CA . GLU A 1 75 ? -4.255 -1.884 -9.958 1.00 91.75 75 GLU A CA 1
ATOM 568 C C . GLU A 1 75 ? -3.840 -3.223 -10.580 1.00 91.75 75 GLU A C 1
ATOM 570 O O . GLU A 1 75 ? -4.673 -3.890 -11.182 1.00 91.75 75 GLU A O 1
ATOM 575 N N . ASN A 1 76 ? -2.585 -3.651 -10.409 1.00 86.06 76 ASN A N 1
ATOM 576 C CA . ASN A 1 76 ? -2.099 -4.933 -10.925 1.00 86.06 76 ASN A CA 1
ATOM 577 C C . ASN A 1 76 ? -2.644 -6.149 -10.149 1.00 86.06 76 ASN A C 1
ATOM 579 O O . ASN A 1 76 ? -2.375 -7.287 -10.531 1.00 86.06 76 ASN A O 1
ATOM 583 N N . ILE A 1 77 ? -3.401 -5.932 -9.069 1.00 79.69 77 ILE A N 1
ATOM 584 C CA . ILE A 1 77 ? -4.110 -6.994 -8.349 1.00 79.69 77 ILE A CA 1
ATOM 585 C C . ILE A 1 77 ? -5.229 -7.509 -9.258 1.00 79.69 77 ILE A C 1
ATOM 587 O O . ILE A 1 77 ? -6.215 -6.812 -9.490 1.00 79.69 77 ILE A O 1
ATOM 591 N N . SER A 1 78 ? -5.062 -8.726 -9.777 1.00 69.31 78 SER A N 1
ATOM 592 C CA . SER A 1 78 ? -6.132 -9.435 -10.482 1.00 69.31 78 SER A CA 1
ATOM 593 C C . SER A 1 78 ? -7.161 -9.882 -9.444 1.00 69.31 78 SER A C 1
ATOM 595 O O . SER A 1 78 ? -6.791 -10.543 -8.473 1.00 69.31 78 SER A O 1
ATOM 597 N N . GLY A 1 79 ? -8.405 -9.427 -9.597 1.00 55.16 79 GLY A N 1
ATOM 598 C CA . GLY A 1 79 ? -9.538 -9.873 -8.780 1.00 55.16 79 GLY A CA 1
ATOM 5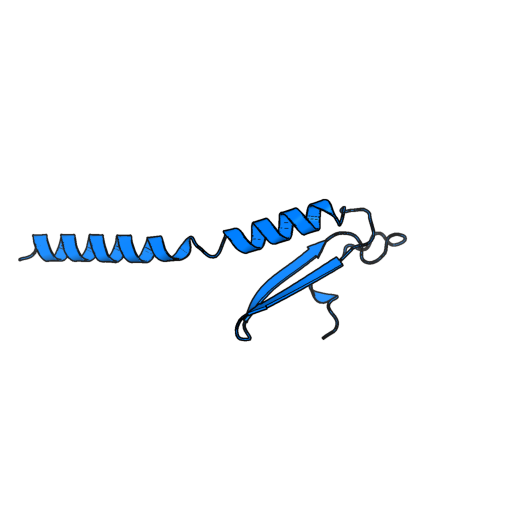99 C C . GLY A 1 79 ? -9.990 -11.276 -9.145 1.00 55.16 79 GLY A C 1
ATOM 600 O O . GLY A 1 79 ? -9.802 -11.657 -10.323 1.00 55.16 79 GLY A O 1
#